Protein AF-A0A5B6UG52-F1 (afdb_monomer_lite)

Structure (mmCIF, N/CA/C/O backbone):
data_AF-A0A5B6UG52-F1
#
_entry.id   AF-A0A5B6UG52-F1
#
loop_
_atom_site.group_PDB
_atom_site.id
_atom_site.type_symbol
_atom_site.label_atom_id
_atom_site.label_alt_id
_atom_site.label_comp_id
_atom_site.label_asym_id
_atom_site.label_entity_id
_atom_site.label_seq_id
_atom_site.pdbx_PDB_ins_code
_atom_site.Cartn_x
_atom_site.Cartn_y
_atom_site.Cartn_z
_atom_site.occupancy
_atom_site.B_iso_or_equiv
_atom_site.auth_seq_id
_atom_site.auth_comp_id
_atom_site.auth_asym_id
_atom_site.auth_atom_id
_atom_site.pdbx_PDB_model_num
ATOM 1 N N . MET A 1 1 ? 42.334 -6.715 -57.249 1.00 52.31 1 MET A N 1
ATOM 2 C CA . MET A 1 1 ? 41.707 -5.497 -56.674 1.00 52.31 1 MET A CA 1
ATOM 3 C C . MET A 1 1 ? 40.919 -5.865 -55.413 1.00 52.31 1 MET A C 1
ATOM 5 O O . MET A 1 1 ? 39.883 -5.283 -55.121 1.00 52.31 1 MET A O 1
ATOM 9 N N . ASP A 1 2 ? 41.453 -6.799 -54.620 1.00 56.69 2 ASP A N 1
ATOM 10 C CA . ASP A 1 2 ? 40.616 -7.634 -53.743 1.00 56.69 2 ASP A CA 1
ATOM 11 C C . ASP A 1 2 ? 40.825 -7.316 -52.254 1.00 56.69 2 ASP A C 1
ATOM 13 O O . ASP A 1 2 ? 39.945 -7.552 -51.433 1.00 56.69 2 ASP A O 1
ATOM 17 N N . ALA A 1 3 ? 41.949 -6.673 -51.910 1.00 56.62 3 ALA A N 1
ATOM 18 C CA . ALA A 1 3 ? 42.262 -6.260 -50.541 1.00 56.62 3 ALA A CA 1
ATOM 19 C C . ALA A 1 3 ? 41.420 -5.057 -50.072 1.00 56.62 3 ALA A C 1
ATOM 21 O O . ALA A 1 3 ? 40.997 -4.999 -48.922 1.00 56.62 3 ALA A O 1
ATOM 22 N N . PHE A 1 4 ? 41.111 -4.103 -50.958 1.00 57.38 4 PHE A N 1
ATOM 23 C CA . PHE A 1 4 ? 40.270 -2.949 -50.602 1.00 57.38 4 PHE A CA 1
ATOM 24 C C . PHE A 1 4 ? 38.836 -3.369 -50.259 1.00 57.38 4 PHE A C 1
ATOM 26 O O . PHE A 1 4 ? 38.227 -2.802 -49.354 1.00 57.38 4 PHE A O 1
ATOM 33 N N . SER A 1 5 ? 38.329 -4.405 -50.935 1.00 60.41 5 SER A N 1
ATOM 34 C CA . SER A 1 5 ? 37.014 -4.987 -50.665 1.00 60.41 5 SER A CA 1
ATOM 35 C C . SER A 1 5 ? 36.971 -5.654 -49.287 1.00 60.41 5 SER A C 1
ATOM 37 O O . SER A 1 5 ? 36.043 -5.397 -48.521 1.00 60.41 5 SER A O 1
ATOM 39 N N . SER A 1 6 ? 38.014 -6.406 -48.909 1.00 63.09 6 SER A N 1
ATOM 40 C CA . SER A 1 6 ? 38.076 -7.040 -47.586 1.00 63.09 6 SER A CA 1
ATOM 41 C C . SER A 1 6 ? 38.170 -6.028 -46.442 1.00 63.09 6 SER A C 1
ATOM 43 O O . SER A 1 6 ? 37.498 -6.205 -45.430 1.00 63.09 6 SER A O 1
ATOM 45 N N . TYR A 1 7 ? 38.935 -4.937 -46.597 1.00 71.06 7 TYR A N 1
ATOM 46 C CA . TYR A 1 7 ? 38.990 -3.878 -45.577 1.00 71.06 7 TYR A CA 1
ATOM 47 C C . TYR A 1 7 ? 37.649 -3.159 -45.420 1.00 71.06 7 TYR A C 1
ATOM 49 O O . TYR A 1 7 ? 37.244 -2.870 -44.298 1.00 71.06 7 TYR A O 1
ATOM 57 N N . SER A 1 8 ? 36.936 -2.922 -46.525 1.00 71.00 8 SER A N 1
ATOM 58 C CA . SER A 1 8 ? 35.607 -2.303 -46.500 1.00 71.00 8 SER A CA 1
ATOM 59 C C . SER A 1 8 ? 34.582 -3.182 -45.774 1.00 71.00 8 SER A C 1
ATOM 61 O O . SER A 1 8 ? 33.810 -2.679 -44.963 1.00 71.00 8 SER A O 1
ATOM 63 N N . ILE A 1 9 ? 34.625 -4.504 -45.985 1.00 73.38 9 ILE A N 1
ATOM 64 C CA . ILE A 1 9 ? 33.746 -5.464 -45.297 1.00 73.38 9 ILE A CA 1
ATOM 65 C C . ILE A 1 9 ? 34.063 -5.526 -43.800 1.00 73.38 9 ILE A C 1
ATOM 67 O O . ILE A 1 9 ? 33.146 -5.465 -42.987 1.00 73.38 9 ILE A O 1
ATOM 71 N N . VAL A 1 10 ? 35.341 -5.597 -43.414 1.00 74.38 10 VAL A N 1
ATOM 72 C CA . VAL A 1 10 ? 35.734 -5.602 -41.993 1.00 74.38 10 VAL A CA 1
ATOM 73 C C . VAL A 1 10 ? 35.323 -4.296 -41.312 1.00 74.38 10 VAL A C 1
ATOM 75 O O . VAL A 1 10 ? 34.786 -4.334 -40.210 1.00 74.38 10 VAL A O 1
ATOM 78 N N . PHE A 1 11 ? 35.491 -3.154 -41.984 1.00 69.62 11 PHE A N 1
ATOM 79 C CA . PHE A 1 11 ? 35.065 -1.857 -41.464 1.00 69.62 11 PHE A CA 1
ATOM 80 C C . PHE A 1 11 ? 33.541 -1.809 -41.272 1.00 69.62 11 PHE A C 1
ATOM 82 O O . PHE A 1 11 ? 33.072 -1.470 -40.188 1.00 69.62 11 PHE A O 1
ATOM 89 N N . LEU A 1 12 ? 32.759 -2.260 -42.259 1.00 64.88 12 LEU A N 1
ATOM 90 C CA . LEU A 1 12 ? 31.300 -2.380 -42.143 1.00 64.88 12 LEU A CA 1
ATOM 91 C C . LEU A 1 12 ? 30.884 -3.307 -40.992 1.00 64.88 12 LEU A C 1
ATOM 93 O O . LEU A 1 12 ? 30.011 -2.939 -40.211 1.00 64.88 12 LEU A O 1
ATOM 97 N N . LEU A 1 13 ? 31.542 -4.456 -40.821 1.00 66.81 13 LEU A N 1
ATOM 98 C CA . LEU A 1 13 ? 31.268 -5.380 -39.716 1.00 66.81 13 LEU A CA 1
ATOM 99 C C . LEU A 1 13 ? 31.602 -4.765 -38.349 1.00 66.81 13 LEU A C 1
ATOM 101 O O . LEU A 1 13 ? 30.842 -4.965 -37.407 1.00 66.81 13 LEU A O 1
ATOM 105 N N . THR A 1 14 ? 32.676 -3.975 -38.231 1.00 65.25 14 THR A N 1
ATOM 106 C CA . THR A 1 14 ? 32.986 -3.256 -36.980 1.00 65.25 14 THR A CA 1
ATOM 107 C C . THR A 1 14 ? 31.971 -2.158 -36.662 1.00 65.25 14 THR A C 1
ATOM 109 O O . THR A 1 14 ? 31.620 -1.985 -35.498 1.00 65.25 14 THR A O 1
ATOM 112 N N . ILE A 1 15 ? 31.433 -1.469 -37.677 1.00 61.91 15 ILE A N 1
ATOM 113 C CA . ILE A 1 15 ? 30.369 -0.471 -37.490 1.00 61.91 15 ILE A CA 1
ATOM 114 C C . ILE A 1 15 ? 29.065 -1.160 -37.055 1.00 61.91 15 ILE A C 1
ATOM 116 O O . ILE A 1 15 ? 28.395 -0.655 -36.159 1.00 61.91 15 ILE A O 1
ATOM 120 N N . PHE A 1 16 ? 28.747 -2.338 -37.611 1.00 57.94 16 PHE A N 1
ATOM 121 C CA . PHE A 1 16 ? 27.579 -3.141 -37.215 1.00 57.94 16 PHE A CA 1
ATOM 122 C C . PHE A 1 16 ? 27.622 -3.615 -35.751 1.00 57.94 16 PHE A C 1
ATOM 124 O O . PHE A 1 16 ? 26.571 -3.768 -35.138 1.00 57.94 16 PHE A O 1
ATOM 131 N N . GLN A 1 17 ? 28.812 -3.819 -35.169 1.00 56.16 17 GLN A N 1
ATOM 132 C CA . GLN A 1 17 ? 28.947 -4.138 -33.739 1.00 56.16 17 GLN A CA 1
ATOM 133 C C . GLN A 1 17 ? 28.780 -2.902 -32.837 1.00 56.16 17 GLN A C 1
ATOM 135 O O . GLN A 1 17 ? 28.352 -3.042 -31.697 1.00 56.16 17 GLN A O 1
ATOM 140 N N . LEU A 1 18 ? 29.085 -1.693 -33.331 1.00 54.09 18 LEU A N 1
ATOM 141 C CA . LEU A 1 18 ? 28.841 -0.434 -32.605 1.00 54.09 18 LEU A CA 1
ATOM 142 C C . LEU A 1 18 ? 27.387 0.050 -32.707 1.00 54.09 18 LEU A C 1
ATOM 144 O O . LEU A 1 18 ? 26.935 0.791 -31.839 1.00 54.09 18 LEU A O 1
ATOM 148 N N . SER A 1 19 ? 26.664 -0.341 -33.759 1.00 51.88 19 SER A N 1
ATOM 149 C CA . SER A 1 19 ? 25.247 -0.018 -33.956 1.00 51.88 19 SER A CA 1
ATOM 150 C C . SER A 1 19 ? 24.292 -1.088 -33.430 1.00 51.88 19 SER A C 1
ATOM 152 O O . SER A 1 19 ? 23.078 -0.922 -33.569 1.00 51.88 19 SER A O 1
ATOM 154 N N . TYR A 1 20 ? 24.806 -2.152 -32.800 1.00 50.25 20 TYR A N 1
ATOM 155 C CA . TYR A 1 20 ? 23.984 -3.011 -31.957 1.00 50.25 20 TYR A CA 1
ATOM 156 C C . TYR A 1 20 ? 23.573 -2.172 -30.750 1.00 50.25 20 TYR A C 1
ATOM 158 O O . TYR A 1 20 ? 24.293 -2.071 -29.757 1.00 50.25 20 TYR A O 1
ATOM 166 N N . ALA A 1 21 ? 22.452 -1.469 -30.910 1.00 48.81 21 ALA A N 1
ATOM 167 C CA . ALA A 1 21 ? 21.791 -0.745 -29.852 1.00 48.81 21 ALA A CA 1
ATOM 168 C C . ALA A 1 21 ? 21.672 -1.707 -28.673 1.00 48.81 21 ALA A C 1
ATOM 170 O O . ALA A 1 21 ? 20.969 -2.716 -28.738 1.00 48.81 21 ALA A O 1
ATOM 171 N N . HIS A 1 22 ? 22.434 -1.425 -27.623 1.00 48.94 22 HIS A N 1
ATOM 172 C CA . HIS A 1 22 ? 22.195 -2.006 -26.324 1.00 48.94 22 HIS A CA 1
ATOM 173 C C . HIS A 1 22 ? 20.898 -1.363 -25.844 1.00 48.94 22 HIS A C 1
ATOM 175 O O . HIS A 1 22 ? 20.904 -0.328 -25.184 1.00 48.94 22 HIS A O 1
ATOM 181 N N . ASP A 1 23 ? 19.786 -1.935 -26.296 1.00 49.28 23 ASP A N 1
ATOM 182 C CA . ASP A 1 23 ? 18.440 -1.673 -25.806 1.00 49.28 23 ASP A CA 1
ATOM 183 C C . ASP A 1 23 ? 18.293 -2.312 -24.419 1.00 49.28 23 ASP A C 1
ATOM 185 O O . ASP A 1 23 ? 17.405 -3.113 -24.150 1.00 49.28 23 ASP A O 1
ATOM 189 N N . ASP A 1 24 ? 19.239 -2.006 -23.532 1.00 51.38 24 ASP A N 1
ATOM 190 C CA . ASP A 1 24 ? 18.991 -2.110 -22.112 1.00 51.38 24 ASP A CA 1
ATOM 191 C C . ASP A 1 24 ? 18.209 -0.846 -21.792 1.00 51.38 24 ASP A C 1
ATOM 193 O O . ASP A 1 24 ? 18.757 0.229 -21.554 1.00 51.38 24 ASP A O 1
ATOM 197 N N . ASP A 1 25 ? 16.893 -0.968 -21.882 1.00 54.84 25 ASP A N 1
ATOM 198 C CA . ASP A 1 25 ? 15.934 0.018 -21.424 1.00 54.84 25 ASP A CA 1
ATOM 199 C C . ASP A 1 25 ? 16.103 0.135 -19.891 1.00 54.84 25 ASP A C 1
ATOM 201 O O . ASP A 1 25 ? 15.388 -0.485 -19.100 1.00 54.84 25 ASP A O 1
ATOM 205 N N . ILE A 1 26 ? 17.145 0.857 -19.442 1.00 54.53 26 ILE A N 1
ATOM 206 C CA . ILE A 1 26 ? 17.570 1.010 -18.028 1.00 54.53 26 ILE A CA 1
ATOM 207 C C . ILE A 1 26 ? 16.388 1.465 -17.145 1.00 54.53 26 ILE A C 1
ATOM 209 O O . ILE A 1 26 ? 16.354 1.232 -15.930 1.00 54.53 26 ILE A O 1
ATOM 213 N N . HIS A 1 27 ? 15.381 2.084 -17.762 1.00 57.53 27 HIS A N 1
ATOM 214 C CA . HIS A 1 27 ? 14.141 2.493 -17.123 1.00 57.53 27 HIS A CA 1
ATOM 215 C C . HIS A 1 27 ? 13.231 1.324 -16.705 1.00 57.53 27 HIS A C 1
ATOM 217 O O . HIS A 1 27 ? 12.570 1.433 -15.671 1.00 57.53 27 HIS A O 1
ATOM 223 N N . PHE A 1 28 ? 13.208 0.202 -17.431 1.00 57.47 28 PHE A N 1
ATOM 224 C CA . PHE A 1 28 ? 12.326 -0.930 -17.112 1.00 57.47 28 PHE A CA 1
ATOM 225 C C . PHE A 1 28 ? 12.879 -1.833 -16.008 1.00 57.47 28 PHE A C 1
ATOM 227 O O . PHE A 1 28 ? 12.134 -2.222 -15.104 1.00 57.47 28 PHE A O 1
ATOM 234 N N . THR A 1 29 ? 14.180 -2.136 -16.022 1.00 66.19 29 THR A N 1
ATOM 235 C CA . THR A 1 29 ? 14.809 -2.978 -14.984 1.00 66.19 29 THR A CA 1
ATOM 236 C C . THR A 1 29 ? 14.754 -2.324 -13.606 1.00 66.19 29 THR A C 1
ATOM 238 O O . THR A 1 29 ? 14.542 -3.005 -12.603 1.00 66.19 29 THR A O 1
ATOM 241 N N . SER A 1 30 ? 14.827 -0.993 -13.562 1.00 79.19 30 SER A N 1
ATOM 242 C CA . SER A 1 30 ? 14.685 -0.195 -12.339 1.00 79.19 30 SER A CA 1
ATOM 243 C C . SER A 1 30 ? 13.294 -0.303 -11.693 1.00 79.19 30 SER A C 1
ATOM 245 O O . SER A 1 30 ? 13.143 -0.009 -10.505 1.00 79.19 30 SER A O 1
ATOM 247 N N . CYS A 1 31 ? 12.279 -0.741 -12.450 1.00 86.00 31 CYS A N 1
ATOM 248 C CA . CYS A 1 31 ? 10.892 -0.848 -12.000 1.00 86.00 31 CYS A CA 1
ATOM 249 C C . CYS A 1 31 ? 10.381 -2.292 -11.862 1.00 86.00 31 CYS A C 1
ATOM 251 O O . CYS A 1 31 ? 9.166 -2.485 -11.741 1.00 86.00 31 CYS A O 1
ATOM 253 N N . ALA A 1 32 ? 11.271 -3.290 -11.814 1.00 87.75 32 ALA A N 1
ATOM 254 C CA . ALA A 1 32 ? 10.904 -4.690 -11.588 1.00 87.75 32 ALA A CA 1
ATOM 255 C C . ALA A 1 32 ? 9.985 -4.865 -10.356 1.00 87.75 32 ALA A C 1
ATOM 257 O O . ALA A 1 32 ? 10.085 -4.071 -9.414 1.00 87.75 32 ALA A O 1
ATOM 258 N N . PRO A 1 33 ? 9.078 -5.859 -10.337 1.00 91.00 33 PRO A N 1
ATOM 259 C CA . PRO A 1 33 ? 8.224 -6.108 -9.179 1.00 91.00 33 PRO A CA 1
ATOM 260 C C . PRO A 1 33 ? 9.023 -6.254 -7.879 1.00 91.00 33 PRO A C 1
ATOM 262 O O . PRO A 1 33 ? 10.154 -6.741 -7.887 1.00 91.00 33 PRO A O 1
ATOM 265 N N . PHE A 1 34 ? 8.438 -5.824 -6.766 1.00 91.56 34 PHE A N 1
ATOM 266 C CA . PHE A 1 34 ? 9.103 -5.768 -5.467 1.00 91.56 34 PHE A CA 1
ATOM 267 C C . PHE A 1 34 ? 8.225 -6.335 -4.356 1.00 91.56 34 PHE A C 1
ATOM 269 O O . PHE A 1 34 ? 6.999 -6.329 -4.439 1.00 91.56 34 PHE A O 1
ATOM 276 N N . ASP A 1 35 ? 8.861 -6.784 -3.282 1.00 93.31 35 ASP A N 1
ATOM 277 C CA . ASP A 1 35 ? 8.161 -7.229 -2.083 1.00 93.31 35 ASP A CA 1
ATOM 278 C C . ASP A 1 35 ? 8.023 -6.059 -1.106 1.00 93.31 35 ASP A C 1
ATOM 280 O O . ASP A 1 35 ? 8.947 -5.265 -0.924 1.00 93.31 35 ASP A O 1
ATOM 284 N N . CYS A 1 36 ? 6.870 -5.950 -0.454 1.00 94.00 36 CYS A N 1
ATOM 285 C CA . CYS A 1 36 ? 6.593 -4.914 0.531 1.00 94.00 36 CYS A CA 1
ATOM 286 C C . CYS A 1 36 ? 5.948 -5.565 1.752 1.00 94.00 36 CYS A C 1
ATOM 288 O O . CYS A 1 36 ? 4.801 -6.011 1.713 1.00 94.00 36 CYS A O 1
ATOM 290 N N . GLY A 1 37 ? 6.697 -5.642 2.851 1.00 93.62 37 GLY A N 1
ATOM 291 C CA . GLY A 1 37 ? 6.232 -6.291 4.072 1.00 93.62 37 GLY A CA 1
ATOM 292 C C . GLY A 1 37 ? 5.927 -7.770 3.848 1.00 93.62 37 GLY A C 1
ATOM 293 O O . GLY A 1 37 ? 6.831 -8.536 3.533 1.00 93.62 37 GLY A O 1
ATOM 294 N N . ASN A 1 38 ? 4.673 -8.180 4.030 1.00 94.44 38 ASN A N 1
ATOM 295 C CA . ASN A 1 38 ? 4.228 -9.555 3.777 1.00 94.44 38 ASN A CA 1
ATOM 296 C C . ASN A 1 38 ? 3.584 -9.770 2.392 1.00 94.44 38 ASN A C 1
ATOM 298 O O . ASN A 1 38 ? 3.090 -10.867 2.129 1.00 94.44 38 ASN A O 1
ATOM 302 N N . LEU A 1 39 ? 3.556 -8.747 1.531 1.00 93.62 39 LEU A N 1
ATOM 303 C CA . LEU A 1 39 ? 2.999 -8.833 0.183 1.00 93.62 39 LEU A CA 1
ATOM 304 C C . LEU A 1 39 ? 4.129 -8.918 -0.851 1.00 93.62 39 LEU A C 1
ATOM 306 O O . LEU A 1 39 ? 4.863 -7.939 -1.015 1.00 93.62 39 LEU A O 1
ATOM 310 N N . PRO A 1 40 ? 4.276 -10.061 -1.545 1.00 93.19 40 PRO A N 1
ATOM 311 C CA . PRO A 1 40 ? 5.307 -10.224 -2.552 1.00 93.19 40 PRO A CA 1
ATOM 312 C C . PRO A 1 40 ? 4.863 -9.745 -3.939 1.00 93.19 40 PRO A C 1
ATOM 314 O O . PRO A 1 40 ? 3.665 -9.657 -4.228 1.00 93.19 40 PRO A O 1
ATOM 317 N N . ASN A 1 41 ? 5.839 -9.532 -4.822 1.00 92.19 41 ASN A N 1
ATOM 318 C CA . ASN A 1 41 ? 5.646 -9.321 -6.260 1.00 92.19 41 ASN A CA 1
ATOM 319 C C . ASN A 1 41 ? 4.689 -8.161 -6.608 1.00 92.19 41 ASN A C 1
ATOM 321 O O . ASN A 1 41 ? 3.884 -8.255 -7.536 1.00 92.19 41 ASN A O 1
ATOM 325 N N . ILE A 1 42 ? 4.745 -7.066 -5.855 1.00 91.69 42 ILE A N 1
ATOM 326 C CA . ILE A 1 42 ? 3.987 -5.843 -6.116 1.00 91.69 42 ILE A CA 1
ATOM 327 C C . ILE A 1 42 ? 4.600 -5.123 -7.315 1.00 91.69 42 ILE A C 1
ATOM 329 O O . ILE A 1 42 ? 5.811 -4.916 -7.378 1.00 91.69 42 ILE A O 1
ATOM 333 N N . SER A 1 43 ? 3.764 -4.714 -8.263 1.00 89.38 43 SER A N 1
ATOM 334 C CA . SER A 1 43 ? 4.191 -3.938 -9.422 1.00 89.38 43 SER A CA 1
ATOM 335 C C . SER A 1 43 ? 3.417 -2.623 -9.536 1.00 89.38 43 SER A C 1
ATOM 337 O O . SER A 1 43 ? 2.639 -2.247 -8.653 1.00 89.38 43 SER A O 1
ATOM 339 N N . TYR A 1 44 ? 3.687 -1.892 -10.615 1.00 87.62 44 TYR A N 1
ATOM 340 C CA . TYR A 1 44 ? 2.970 -0.675 -10.972 1.00 87.62 44 TYR A CA 1
ATOM 341 C C . TYR A 1 44 ? 1.441 -0.909 -10.931 1.00 87.62 44 TYR A C 1
ATOM 343 O O . TYR A 1 44 ? 0.992 -1.960 -11.385 1.00 87.62 44 TYR A O 1
ATOM 351 N N . PRO A 1 45 ? 0.617 0.019 -10.401 1.00 87.25 45 PRO A N 1
ATOM 352 C CA . PRO A 1 45 ? 0.910 1.425 -10.084 1.00 87.25 45 PRO A CA 1
ATOM 353 C C . PRO A 1 45 ? 1.577 1.677 -8.725 1.00 87.25 45 PRO A C 1
ATOM 355 O O . PRO A 1 45 ? 1.957 2.815 -8.438 1.00 87.25 45 PRO A O 1
ATOM 358 N N . PHE A 1 46 ? 1.713 0.653 -7.882 1.00 90.19 46 PHE A N 1
ATOM 359 C CA . PHE A 1 46 ? 2.229 0.808 -6.525 1.00 90.19 46 PHE A CA 1
ATOM 360 C C . PHE A 1 46 ? 3.732 1.070 -6.510 1.00 90.19 46 PHE A C 1
ATOM 362 O O . PHE A 1 46 ? 4.494 0.544 -7.325 1.00 90.19 46 PHE A O 1
ATOM 369 N N . TRP A 1 47 ? 4.171 1.866 -5.540 1.00 90.56 47 TRP A N 1
ATOM 370 C CA . TRP A 1 47 ? 5.584 2.176 -5.353 1.00 90.56 47 TRP A CA 1
ATOM 371 C C . TRP A 1 47 ? 5.924 2.410 -3.888 1.00 90.56 47 TRP A C 1
ATOM 373 O O . TRP A 1 47 ? 5.045 2.541 -3.041 1.00 90.56 47 TRP A O 1
ATOM 383 N N . THR A 1 48 ? 7.213 2.456 -3.579 1.00 90.56 48 THR A N 1
ATOM 384 C CA . THR A 1 48 ? 7.725 2.748 -2.242 1.00 90.56 48 THR A CA 1
ATOM 385 C C . THR A 1 48 ? 8.996 3.582 -2.358 1.00 90.56 48 THR A C 1
ATOM 387 O O . THR A 1 48 ? 9.679 3.525 -3.378 1.00 90.56 48 THR A O 1
ATOM 390 N N . ASP A 1 49 ? 9.297 4.375 -1.331 1.00 87.12 49 ASP A N 1
ATOM 391 C CA . ASP A 1 49 ? 10.585 5.065 -1.185 1.00 87.12 49 ASP A CA 1
ATOM 392 C C . ASP A 1 49 ? 11.689 4.138 -0.651 1.00 87.12 49 ASP A C 1
ATOM 394 O O . ASP A 1 49 ? 12.865 4.500 -0.626 1.00 87.12 49 ASP A O 1
ATOM 398 N N . GLN A 1 50 ? 11.317 2.927 -0.238 1.00 86.25 50 GLN A N 1
ATOM 399 C CA . GLN A 1 50 ? 12.248 1.884 0.160 1.00 86.25 50 GLN A CA 1
ATOM 400 C C . GLN A 1 50 ? 12.899 1.217 -1.065 1.00 86.25 50 GLN A C 1
ATOM 402 O O . GLN A 1 50 ? 12.508 1.428 -2.213 1.00 86.25 50 GLN A O 1
ATOM 407 N N . HIS A 1 51 ? 13.924 0.397 -0.824 1.00 81.25 51 HIS A N 1
ATOM 408 C CA . HIS A 1 51 ? 14.625 -0.381 -1.858 1.00 81.25 51 HIS A CA 1
ATOM 409 C C . HIS A 1 51 ? 15.290 0.445 -2.978 1.00 81.25 51 HIS A C 1
ATOM 411 O O . HIS A 1 51 ? 15.588 -0.101 -4.036 1.00 81.25 51 HIS A O 1
ATOM 417 N N . ASN A 1 52 ? 15.546 1.743 -2.758 1.00 80.31 52 ASN A N 1
ATOM 418 C CA . ASN A 1 52 ? 16.099 2.669 -3.758 1.00 80.31 52 ASN A CA 1
ATOM 419 C C . ASN A 1 52 ? 15.297 2.699 -5.074 1.00 80.31 52 ASN A C 1
ATOM 421 O O . ASN A 1 52 ? 15.857 2.964 -6.140 1.00 80.31 52 ASN A O 1
ATOM 425 N N . ARG A 1 53 ? 13.988 2.425 -5.011 1.00 83.00 53 ARG A N 1
ATOM 426 C CA . ARG A 1 53 ? 13.125 2.419 -6.191 1.00 83.00 53 ARG A CA 1
ATOM 427 C C . ARG A 1 53 ? 12.900 3.861 -6.675 1.00 83.00 53 ARG A C 1
ATOM 429 O O . ARG A 1 53 ? 12.494 4.709 -5.878 1.00 83.00 53 ARG A O 1
ATOM 436 N N . PRO A 1 54 ? 13.140 4.170 -7.960 1.00 82.31 54 PRO A N 1
ATOM 437 C CA . PRO A 1 54 ? 12.896 5.507 -8.488 1.00 82.31 54 PRO A CA 1
ATOM 438 C C . PRO A 1 54 ? 11.426 5.927 -8.384 1.00 82.31 54 PRO A C 1
ATOM 440 O O . PRO A 1 54 ? 10.519 5.112 -8.559 1.00 82.31 54 PRO A O 1
ATOM 443 N N . SER A 1 55 ? 11.176 7.222 -8.178 1.00 76.88 55 SER A N 1
ATOM 444 C CA . SER A 1 55 ? 9.816 7.766 -8.035 1.00 76.88 55 SER A CA 1
ATOM 445 C C . SER A 1 55 ? 8.947 7.594 -9.286 1.00 76.88 55 SER A C 1
ATOM 447 O O . SER A 1 55 ? 7.727 7.540 -9.175 1.00 76.88 55 SER A O 1
ATOM 449 N N . TYR A 1 56 ? 9.556 7.459 -10.469 1.00 82.31 56 TYR A N 1
ATOM 450 C CA . TYR A 1 56 ? 8.839 7.202 -11.722 1.00 82.31 56 TYR A CA 1
ATOM 451 C C . TYR A 1 56 ? 8.308 5.765 -11.846 1.00 82.31 56 TYR A C 1
ATOM 453 O O . TYR A 1 56 ? 7.510 5.488 -12.736 1.00 82.31 56 TYR A O 1
ATOM 461 N N . CYS A 1 57 ? 8.727 4.843 -10.974 1.00 86.19 57 CYS A N 1
ATOM 462 C CA . CYS A 1 57 ? 8.269 3.453 -11.002 1.00 86.19 57 CYS A CA 1
ATOM 463 C C . CYS A 1 57 ? 6.889 3.236 -10.360 1.00 86.19 57 CYS A C 1
ATOM 465 O O . CYS A 1 57 ? 6.462 2.089 -10.197 1.00 86.19 57 CYS A O 1
ATOM 467 N N . GLY A 1 58 ? 6.225 4.321 -9.964 1.00 86.44 58 GLY A N 1
ATOM 468 C CA . GLY A 1 58 ? 4.865 4.349 -9.451 1.00 86.44 58 GLY A CA 1
ATOM 469 C C . GLY A 1 58 ? 4.003 5.340 -10.209 1.00 86.44 58 GLY A C 1
ATOM 470 O O . GLY A 1 58 ? 4.500 6.277 -10.833 1.00 86.44 58 GLY A O 1
ATOM 471 N N . TYR A 1 59 ? 2.694 5.140 -10.142 1.00 82.69 59 TYR A N 1
ATOM 472 C CA . TYR A 1 59 ? 1.743 6.079 -10.717 1.00 82.69 59 TYR A CA 1
ATOM 473 C C . TYR A 1 59 ? 1.346 7.144 -9.698 1.00 82.69 59 TYR A C 1
ATOM 475 O O . TYR A 1 59 ? 1.022 6.815 -8.561 1.00 82.69 59 TYR A O 1
ATOM 483 N N . GLY A 1 60 ? 1.304 8.400 -10.151 1.00 69.25 60 GLY A N 1
ATOM 484 C CA . GLY A 1 60 ? 0.568 9.496 -9.518 1.00 69.25 60 GLY A CA 1
ATOM 485 C C . GLY A 1 60 ? 0.798 9.687 -8.014 1.00 69.25 60 GLY A C 1
ATOM 486 O O . GLY A 1 60 ? 0.093 9.106 -7.200 1.00 69.25 60 GLY A O 1
ATOM 487 N N . ASN A 1 61 ? 1.678 10.623 -7.643 1.00 70.12 61 ASN A N 1
ATOM 488 C CA . ASN A 1 61 ? 1.841 11.160 -6.281 1.00 70.12 61 ASN A CA 1
ATOM 489 C C . ASN A 1 61 ? 1.801 10.090 -5.150 1.00 70.12 61 ASN A C 1
ATOM 491 O O . ASN A 1 61 ? 2.221 8.945 -5.309 1.00 70.12 61 ASN A O 1
ATOM 495 N N . GLU A 1 62 ? 1.326 10.485 -3.965 1.00 77.38 62 GLU A N 1
ATOM 496 C CA . GLU A 1 62 ? 1.323 9.685 -2.732 1.00 77.38 62 GLU A CA 1
ATOM 497 C C . GLU A 1 62 ? 0.207 8.620 -2.675 1.00 77.38 62 GLU A C 1
ATOM 499 O O . GLU A 1 62 ? 0.229 7.763 -1.796 1.00 77.38 62 GLU A O 1
ATOM 504 N N . GLY A 1 63 ? -0.772 8.639 -3.590 1.00 79.38 63 GLY A N 1
ATOM 505 C CA . GLY A 1 63 ? -1.972 7.789 -3.500 1.00 79.38 63 GLY A CA 1
ATOM 506 C C . GLY A 1 63 ? -1.707 6.290 -3.663 1.00 79.38 63 GLY A C 1
ATOM 507 O O . GLY A 1 63 ? -2.396 5.469 -3.061 1.00 79.38 63 GLY A O 1
ATOM 508 N N . TYR A 1 64 ? -0.674 5.938 -4.432 1.00 86.81 64 TYR A N 1
ATOM 509 C CA . TYR A 1 64 ? -0.224 4.558 -4.644 1.00 86.81 64 TYR A CA 1
ATOM 510 C C . TYR A 1 64 ? 1.059 4.222 -3.878 1.00 86.81 64 TYR A C 1
ATOM 512 O O . TYR A 1 64 ? 1.639 3.147 -4.062 1.00 86.81 64 TYR A O 1
ATOM 520 N N . LYS A 1 65 ? 1.514 5.135 -3.013 1.00 90.19 65 LYS A N 1
ATOM 521 C CA . LYS A 1 65 ? 2.714 4.928 -2.214 1.00 90.19 65 LYS A CA 1
ATOM 522 C C . LYS A 1 65 ? 2.421 3.961 -1.069 1.00 90.19 65 LYS A C 1
ATOM 524 O O . LYS A 1 65 ? 1.522 4.179 -0.256 1.00 90.19 65 LYS A O 1
ATOM 529 N N . LEU A 1 66 ? 3.225 2.909 -0.984 1.00 93.19 66 LEU A N 1
ATOM 530 C CA . LEU A 1 66 ? 3.212 1.928 0.089 1.00 93.19 66 LEU A CA 1
ATOM 531 C C . LEU A 1 66 ? 4.368 2.189 1.055 1.00 93.19 66 LEU A C 1
ATOM 533 O O . LEU A 1 66 ? 5.539 2.265 0.672 1.00 93.19 66 LEU A O 1
ATOM 537 N N . LYS A 1 67 ? 4.032 2.264 2.340 1.00 94.00 67 LYS A N 1
ATOM 538 C CA . LYS A 1 67 ? 4.986 2.169 3.442 1.00 94.00 67 LYS A CA 1
ATOM 539 C C . LYS A 1 67 ? 5.116 0.698 3.816 1.00 94.00 67 LYS A C 1
ATOM 541 O O . LYS A 1 67 ? 4.175 0.119 4.366 1.00 94.00 67 LYS A O 1
ATOM 546 N N . CYS A 1 68 ? 6.260 0.088 3.526 1.00 94.06 68 CYS A N 1
ATOM 547 C CA . CYS A 1 68 ? 6.480 -1.308 3.882 1.00 94.06 68 CYS A CA 1
ATOM 548 C C . CYS A 1 68 ? 6.976 -1.415 5.324 1.00 94.06 68 CYS A C 1
ATOM 550 O O . CYS A 1 68 ? 7.894 -0.705 5.747 1.00 94.06 68 CYS A O 1
ATOM 552 N N . LEU A 1 69 ? 6.367 -2.329 6.074 1.00 90.94 69 LEU A N 1
ATOM 553 C CA . LEU A 1 69 ? 6.830 -2.740 7.391 1.00 90.94 69 LEU A CA 1
ATOM 554 C C . LEU A 1 69 ? 7.198 -4.219 7.328 1.00 90.94 69 LEU A C 1
ATOM 556 O O . LEU A 1 69 ? 6.411 -5.036 6.859 1.00 90.94 69 LEU A O 1
ATOM 560 N N . GLN A 1 70 ? 8.389 -4.562 7.818 1.00 91.69 70 GLN A N 1
ATOM 561 C CA . GLN A 1 70 ? 8.896 -5.936 7.824 1.00 91.69 70 GLN A CA 1
ATOM 562 C C . GLN A 1 70 ? 7.886 -6.900 8.457 1.00 91.69 70 GLN A C 1
ATOM 564 O O . GLN A 1 70 ? 7.432 -6.663 9.577 1.00 91.69 70 GLN A O 1
ATOM 569 N N . ASN A 1 71 ? 7.540 -7.975 7.743 1.00 90.88 71 ASN A N 1
ATOM 570 C CA . ASN A 1 71 ? 6.566 -8.999 8.152 1.00 90.88 71 ASN A CA 1
ATOM 571 C C . ASN A 1 71 ? 5.157 -8.485 8.516 1.00 90.88 71 ASN A C 1
ATOM 573 O O . ASN A 1 71 ? 4.394 -9.199 9.165 1.00 90.88 71 ASN A O 1
ATOM 577 N N . HIS A 1 72 ? 4.788 -7.275 8.099 1.00 93.19 72 HIS A N 1
ATOM 578 C CA . HIS A 1 72 ? 3.460 -6.707 8.326 1.00 93.19 72 HIS A CA 1
ATOM 579 C C . HIS A 1 72 ? 2.793 -6.330 6.995 1.00 93.19 72 HIS A C 1
ATOM 581 O O . HIS A 1 72 ? 3.491 -6.106 6.003 1.00 93.19 72 HIS A O 1
ATOM 587 N N . PRO A 1 73 ? 1.452 -6.226 6.964 1.00 94.44 73 PRO A N 1
ATOM 588 C CA . PRO A 1 73 ? 0.739 -5.622 5.843 1.00 94.44 73 PRO A CA 1
ATOM 589 C C . PRO A 1 73 ? 1.293 -4.225 5.520 1.00 94.44 73 PRO A C 1
ATOM 591 O O . PRO A 1 73 ? 1.430 -3.416 6.448 1.00 94.44 73 PRO A O 1
ATOM 594 N N . PRO A 1 74 ? 1.583 -3.907 4.245 1.00 95.62 74 PRO A N 1
ATOM 595 C CA . PRO A 1 74 ? 1.925 -2.551 3.830 1.00 95.62 74 PRO A CA 1
ATOM 596 C C . PRO A 1 74 ? 0.860 -1.549 4.243 1.00 95.62 74 PRO A C 1
ATOM 598 O O . PRO A 1 74 ? -0.327 -1.875 4.282 1.00 95.62 74 PRO A O 1
ATOM 601 N N . VAL A 1 75 ? 1.272 -0.315 4.507 1.00 94.62 75 VAL A N 1
ATOM 602 C CA . VAL A 1 75 ? 0.346 0.777 4.808 1.00 94.62 75 VAL A CA 1
ATOM 603 C C . VAL A 1 75 ? 0.311 1.748 3.641 1.00 94.62 75 VAL A C 1
ATOM 605 O O . VAL A 1 75 ? 1.354 2.196 3.172 1.00 94.62 75 VAL A O 1
ATOM 608 N N . MET A 1 76 ? -0.891 2.100 3.203 1.00 91.31 76 MET A N 1
ATOM 609 C CA . MET A 1 76 ? -1.127 3.175 2.247 1.00 91.31 76 MET A CA 1
ATOM 610 C C . MET A 1 76 ? -1.986 4.264 2.881 1.00 91.31 76 MET A C 1
ATOM 612 O O . MET A 1 76 ? -2.750 4.004 3.815 1.00 91.31 76 MET A O 1
ATOM 616 N N . ILE A 1 77 ? -1.875 5.480 2.358 1.00 87.19 77 ILE A N 1
ATOM 617 C CA . ILE A 1 77 ? -2.644 6.624 2.841 1.00 87.19 77 ILE A CA 1
ATOM 618 C C . ILE A 1 77 ? -3.739 6.926 1.826 1.00 87.19 77 ILE A C 1
ATOM 620 O O . ILE A 1 77 ? -3.456 7.184 0.659 1.00 87.19 77 ILE A O 1
ATOM 624 N N . LEU A 1 78 ? -4.993 6.920 2.279 1.00 82.19 78 LEU A N 1
ATOM 625 C CA . LEU A 1 78 ? -6.141 7.313 1.464 1.00 82.19 78 LEU A CA 1
ATOM 626 C C . LEU A 1 78 ? -6.848 8.488 2.143 1.00 82.19 78 LEU A C 1
ATOM 628 O O . LEU A 1 78 ? -7.369 8.364 3.256 1.00 82.19 78 LEU A O 1
ATOM 632 N N . GLY A 1 79 ? -6.850 9.648 1.485 1.00 79.19 79 GLY A N 1
ATOM 633 C CA . GLY A 1 79 ? -7.277 10.899 2.114 1.00 79.19 79 GLY A CA 1
ATOM 634 C C . GLY A 1 79 ? -6.339 11.272 3.265 1.00 79.19 79 GLY A C 1
ATOM 635 O O . GLY A 1 79 ? -5.151 11.481 3.050 1.00 79.19 79 GLY A O 1
ATOM 636 N N . SER A 1 80 ? -6.860 11.339 4.492 1.00 78.88 80 SER A N 1
ATOM 637 C CA . SER A 1 80 ? -6.080 11.653 5.705 1.00 78.88 80 SER A CA 1
ATOM 638 C C . SER A 1 80 ? -5.970 10.468 6.666 1.00 78.88 80 SER A C 1
ATOM 640 O O . SER A 1 80 ? -5.869 10.671 7.876 1.00 78.88 80 SER A O 1
ATOM 642 N N . GLN A 1 81 ? -6.095 9.235 6.164 1.00 81.81 81 GLN A N 1
ATOM 643 C CA . GLN A 1 81 ? -6.132 8.042 7.008 1.00 81.81 81 GLN A CA 1
ATOM 644 C C . GLN A 1 81 ? -5.278 6.910 6.466 1.00 81.81 81 GLN A C 1
ATOM 646 O O . GLN A 1 81 ? -5.153 6.720 5.255 1.00 81.81 81 GLN A O 1
ATOM 651 N N . ASP A 1 82 ? -4.765 6.130 7.409 1.00 87.62 82 ASP A N 1
ATOM 652 C CA . ASP 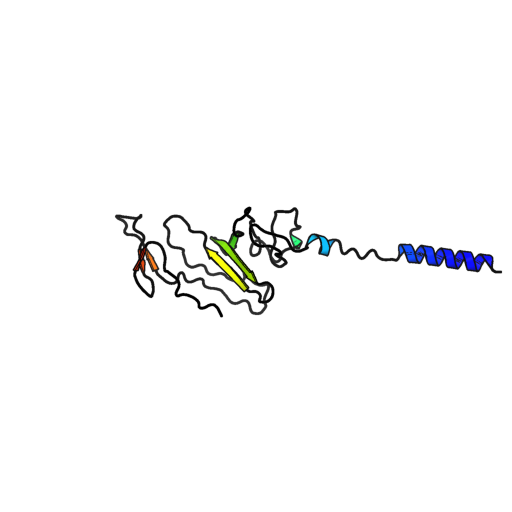A 1 82 ? -3.892 5.003 7.145 1.00 87.62 82 ASP A CA 1
ATOM 653 C C . ASP A 1 82 ? -4.704 3.716 6.980 1.00 87.62 82 ASP A C 1
ATOM 655 O O . ASP A 1 82 ? -5.596 3.384 7.776 1.00 87.62 82 ASP A O 1
ATOM 659 N N . PHE A 1 83 ? -4.356 2.962 5.944 1.00 88.75 83 PHE A N 1
ATOM 660 C CA . PHE A 1 83 ? -4.966 1.688 5.605 1.00 88.75 83 PHE A CA 1
ATOM 661 C C . PHE A 1 83 ? -3.896 0.615 5.444 1.00 88.75 83 PHE A C 1
ATOM 663 O O . PHE A 1 83 ? -2.956 0.774 4.674 1.00 88.75 83 PHE A O 1
ATOM 670 N N . GLN A 1 84 ? -4.068 -0.504 6.141 1.00 93.56 84 GLN A N 1
ATOM 671 C CA . GLN A 1 84 ? -3.330 -1.733 5.880 1.00 93.56 84 GLN A CA 1
ATOM 672 C C . GLN A 1 84 ? -3.835 -2.358 4.583 1.00 93.56 84 GLN A C 1
ATOM 674 O O . GLN A 1 84 ? -5.035 -2.599 4.439 1.00 93.56 84 GLN A O 1
ATOM 679 N N . VAL A 1 85 ? -2.924 -2.663 3.669 1.00 93.25 85 VAL A N 1
ATOM 680 C CA . VAL A 1 85 ? -3.191 -3.434 2.458 1.00 93.25 85 VAL A CA 1
ATOM 681 C C . VAL A 1 85 ? -3.137 -4.912 2.814 1.00 93.25 85 VAL A C 1
ATOM 68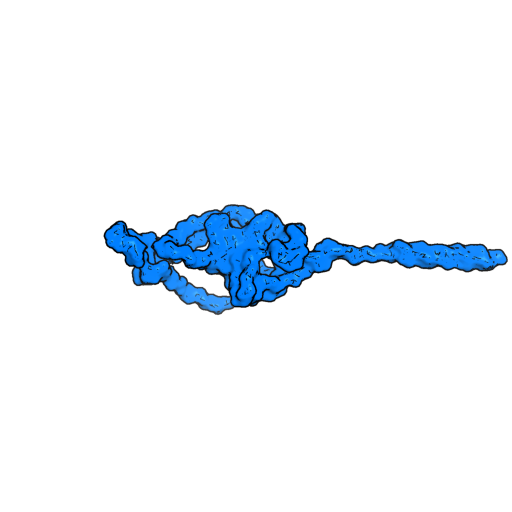3 O O . VAL A 1 85 ? -2.078 -5.448 3.122 1.00 93.25 85 VAL A O 1
ATOM 686 N N . LEU A 1 86 ? -4.296 -5.567 2.817 1.00 92.00 86 LEU A N 1
ATOM 687 C CA . LEU A 1 86 ? -4.423 -6.966 3.223 1.00 92.00 86 LEU A CA 1
ATOM 688 C C . LEU A 1 86 ? -4.208 -7.931 2.062 1.00 92.00 86 LEU A C 1
ATOM 690 O O . LEU A 1 86 ? -3.649 -9.007 2.254 1.00 92.00 86 LEU A O 1
ATOM 694 N N . HIS A 1 87 ? -4.696 -7.569 0.877 1.00 91.00 87 HIS A N 1
ATOM 695 C CA . HIS A 1 87 ? -4.603 -8.414 -0.304 1.00 91.00 87 HIS A CA 1
ATOM 696 C C . HIS A 1 87 ? -4.559 -7.564 -1.569 1.00 91.00 87 HIS A C 1
ATOM 698 O O . HIS A 1 87 ? -5.300 -6.584 -1.691 1.00 91.00 87 HIS A O 1
ATOM 704 N N . LEU A 1 88 ? -3.723 -7.983 -2.516 1.00 90.06 88 LEU A N 1
ATOM 705 C CA . LEU A 1 88 ? -3.584 -7.366 -3.824 1.00 90.06 88 LEU A CA 1
ATOM 706 C C . LEU A 1 88 ? -3.719 -8.440 -4.906 1.00 90.06 88 LEU A C 1
ATOM 708 O O . LEU A 1 88 ? -2.888 -9.339 -5.002 1.00 90.06 88 LEU A O 1
ATOM 712 N N . ASN A 1 89 ? -4.756 -8.333 -5.734 1.00 87.75 89 ASN A N 1
ATOM 713 C CA . ASN A 1 89 ? -4.921 -9.156 -6.926 1.00 87.75 89 ASN A CA 1
ATOM 714 C C . ASN A 1 89 ? -4.720 -8.287 -8.169 1.00 87.75 89 ASN A C 1
ATOM 716 O O . ASN A 1 89 ? -5.658 -7.658 -8.654 1.00 87.75 89 ASN A O 1
ATOM 720 N N . GLN A 1 90 ? -3.487 -8.275 -8.673 1.00 82.38 90 GLN A N 1
ATOM 721 C CA . GLN A 1 90 ? -3.081 -7.453 -9.818 1.00 82.38 90 GLN A CA 1
ATOM 722 C C . GLN A 1 90 ? -3.716 -7.908 -11.140 1.00 82.38 90 GLN A C 1
ATOM 724 O O . GLN A 1 90 ? -3.830 -7.119 -12.060 1.00 82.38 90 GLN A O 1
ATOM 729 N N . SER A 1 91 ? -4.167 -9.162 -11.251 1.00 86.19 91 SER A N 1
ATOM 730 C CA . SER A 1 91 ? -4.834 -9.654 -12.468 1.00 86.19 91 SER A CA 1
ATOM 731 C C . SER A 1 91 ? -6.307 -9.252 -12.557 1.00 86.19 91 SER A C 1
ATOM 733 O O . SER A 1 91 ? -6.916 -9.398 -13.613 1.00 86.19 91 SER A O 1
ATOM 735 N N . ARG A 1 92 ? -6.906 -8.826 -11.440 1.00 83.44 92 ARG A N 1
ATOM 736 C CA . ARG A 1 92 ? -8.313 -8.402 -11.350 1.00 83.44 92 ARG A CA 1
ATOM 737 C C . ARG A 1 92 ? -8.462 -6.961 -10.865 1.00 83.44 92 ARG A C 1
ATOM 739 O O . ARG A 1 92 ? -9.563 -6.586 -10.476 1.00 83.44 92 ARG A O 1
ATOM 746 N N . ASP A 1 93 ? -7.358 -6.218 -10.794 1.00 77.50 93 ASP A N 1
ATOM 747 C CA . ASP A 1 93 ? -7.298 -4.857 -10.253 1.00 77.50 93 ASP A CA 1
ATOM 748 C C . ASP A 1 93 ? -8.005 -4.709 -8.893 1.00 77.50 93 ASP A C 1
ATOM 750 O O . ASP A 1 93 ? -8.643 -3.700 -8.592 1.00 77.50 93 ASP A O 1
ATOM 754 N N . LEU A 1 94 ? -7.913 -5.747 -8.051 1.00 84.12 94 LEU A N 1
ATOM 755 C CA . LEU A 1 94 ? -8.651 -5.822 -6.794 1.00 84.12 94 LEU A CA 1
ATOM 756 C C . LEU A 1 94 ? -7.723 -5.611 -5.599 1.00 84.12 94 LEU A C 1
ATOM 758 O O . LEU A 1 94 ? -6.841 -6.423 -5.305 1.00 84.12 94 LEU A O 1
ATOM 762 N N . LEU A 1 95 ? -7.985 -4.528 -4.873 1.00 86.38 95 LEU A N 1
ATOM 763 C CA . LEU A 1 95 ? -7.263 -4.109 -3.681 1.00 86.38 95 LEU A CA 1
ATOM 764 C C . LEU A 1 95 ? -8.155 -4.267 -2.443 1.00 86.38 95 LEU A C 1
ATOM 766 O O . LEU A 1 95 ? -9.221 -3.660 -2.349 1.00 86.38 95 LEU A O 1
ATOM 770 N N . THR A 1 96 ? -7.713 -5.066 -1.470 1.00 87.88 96 THR A N 1
ATOM 771 C CA . THR A 1 96 ? -8.398 -5.221 -0.177 1.00 87.88 96 THR A CA 1
ATOM 772 C C . THR A 1 96 ? -7.628 -4.495 0.912 1.00 87.88 96 THR A C 1
ATOM 774 O O . THR A 1 96 ? -6.462 -4.796 1.165 1.00 87.88 96 THR A O 1
ATOM 777 N N . ILE A 1 97 ? -8.301 -3.572 1.596 1.00 88.50 97 ILE A N 1
ATOM 778 C CA . ILE A 1 97 ? -7.708 -2.717 2.624 1.00 88.50 97 ILE A CA 1
ATOM 779 C C . ILE A 1 97 ? -8.491 -2.764 3.931 1.00 88.50 97 ILE A C 1
ATOM 781 O O . ILE A 1 97 ? -9.705 -2.972 3.954 1.00 88.50 97 ILE A O 1
ATOM 785 N N . LYS A 1 98 ? -7.793 -2.502 5.033 1.00 84.88 98 LYS A N 1
ATOM 786 C CA . LYS A 1 98 ? -8.367 -2.343 6.368 1.00 84.88 98 LYS A CA 1
ATOM 787 C C . LYS A 1 98 ? -7.847 -1.059 6.992 1.00 84.88 98 LYS A C 1
ATOM 789 O O . LYS A 1 98 ? -6.646 -0.827 7.024 1.00 84.88 98 LYS A O 1
ATOM 794 N N . ARG A 1 99 ? -8.744 -0.235 7.533 1.00 83.06 99 ARG A N 1
ATOM 795 C CA . ARG A 1 99 ? -8.351 0.977 8.264 1.00 83.06 99 ARG A CA 1
ATOM 796 C C . ARG A 1 99 ? -7.504 0.609 9.485 1.00 83.06 99 ARG A C 1
ATOM 798 O O . ARG A 1 99 ? -7.876 -0.303 10.229 1.00 83.06 99 ARG A O 1
ATOM 805 N N . VAL A 1 100 ? -6.401 1.323 9.697 1.00 84.12 100 VAL A N 1
ATOM 806 C CA . VAL A 1 100 ? -5.611 1.213 10.929 1.00 84.12 100 VAL A CA 1
ATOM 807 C C . VAL A 1 100 ? -6.470 1.717 12.094 1.00 84.12 100 VAL A C 1
ATOM 809 O O . VAL A 1 100 ? -7.065 2.790 12.016 1.00 84.12 100 VAL A O 1
ATOM 812 N N . GLU A 1 101 ? -6.603 0.917 13.154 1.00 70.81 101 GLU A N 1
ATOM 813 C CA . GLU A 1 101 ? -7.422 1.284 14.314 1.00 70.81 101 GLU A CA 1
ATOM 814 C C . GLU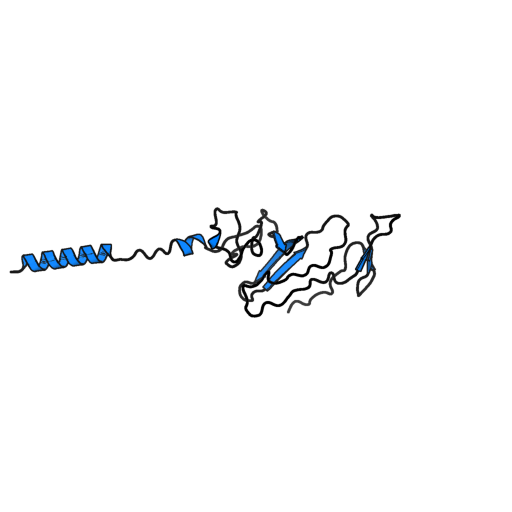 A 1 101 ? -6.806 2.504 15.022 1.00 70.81 101 GLU A C 1
ATOM 816 O O . GLU A 1 101 ? -5.704 2.430 15.560 1.00 70.81 101 GLU A O 1
ATOM 821 N N . LEU A 1 102 ? -7.517 3.638 15.015 1.00 63.81 102 LEU A N 1
ATOM 822 C CA . LEU A 1 102 ? -7.177 4.810 15.823 1.00 63.81 102 LEU A CA 1
ATOM 823 C C . LEU A 1 102 ? -7.790 4.641 17.216 1.00 63.81 102 LEU A C 1
ATOM 825 O O . LEU A 1 102 ? -8.970 4.309 17.337 1.00 63.81 102 LEU A O 1
ATOM 829 N N . ASN A 1 103 ? -7.002 4.878 18.266 1.00 58.47 103 ASN A N 1
ATOM 830 C CA . ASN A 1 103 ? -7.437 4.744 19.657 1.00 58.47 103 ASN A CA 1
ATOM 831 C C . ASN A 1 103 ? -8.797 5.431 19.904 1.00 58.47 103 ASN A C 1
ATOM 833 O O . ASN A 1 103 ? -8.928 6.655 19.841 1.00 58.47 103 ASN A O 1
ATOM 837 N N . SER A 1 104 ? -9.809 4.612 20.211 1.00 53.09 104 SER A N 1
ATOM 838 C CA . SER A 1 104 ? -11.120 4.974 20.782 1.00 53.09 104 SER A CA 1
ATOM 839 C C . SER A 1 104 ? -11.984 6.019 20.058 1.00 53.09 104 SER A C 1
ATOM 841 O O . SER A 1 104 ? -13.002 6.423 20.611 1.00 53.09 104 SER A O 1
ATOM 843 N N . THR A 1 105 ? -11.656 6.438 18.836 1.00 54.88 105 THR A N 1
ATOM 844 C CA . THR A 1 105 ? -12.489 7.399 18.088 1.00 54.88 105 THR A CA 1
ATOM 845 C C . THR A 1 105 ? -13.149 6.698 16.921 1.00 54.88 105 THR A C 1
ATOM 847 O O . THR A 1 105 ? -12.474 5.992 16.169 1.00 54.88 105 THR A O 1
ATOM 850 N N . CYS A 1 106 ? -14.465 6.869 16.754 1.00 58.09 106 CYS A N 1
ATOM 851 C CA . CYS A 1 106 ? -15.106 6.201 15.637 1.00 58.09 106 CYS A CA 1
ATOM 852 C C . CYS A 1 106 ? -14.652 6.772 14.294 1.00 58.09 106 CYS A C 1
ATOM 854 O O . CYS A 1 106 ? -14.606 7.992 14.122 1.00 58.09 106 CYS A O 1
ATOM 856 N N . PRO A 1 107 ? -14.300 5.893 13.341 1.00 60.12 107 PRO A N 1
ATOM 857 C CA . PRO A 1 107 ? -13.760 6.314 12.068 1.00 60.12 107 PRO A CA 1
ATOM 858 C C . PRO A 1 107 ? -14.753 7.215 11.333 1.00 60.12 107 PRO A C 1
ATOM 860 O O . PRO A 1 107 ? -15.860 6.789 11.005 1.00 60.12 107 PRO A O 1
ATOM 863 N N . HIS A 1 108 ? -14.348 8.452 11.040 1.00 63.19 108 HIS A N 1
ATOM 864 C CA . HIS A 1 108 ? -15.132 9.342 10.187 1.00 63.19 108 HIS A CA 1
ATOM 865 C C . HIS A 1 108 ? -15.271 8.758 8.777 1.00 63.19 108 HIS A C 1
ATOM 867 O O . HIS A 1 108 ? -14.389 8.027 8.295 1.00 63.19 108 HIS A O 1
ATOM 873 N N . GLN A 1 109 ? -16.386 9.095 8.123 1.00 65.25 109 GLN A N 1
ATOM 874 C CA . GLN A 1 109 ? -16.573 8.822 6.702 1.00 65.25 109 GLN A CA 1
ATOM 875 C C . GLN A 1 109 ? -15.398 9.408 5.922 1.00 65.25 109 GLN A C 1
ATOM 877 O O . GLN A 1 109 ? -14.934 10.511 6.212 1.00 65.25 109 GLN A O 1
ATOM 882 N N . ILE A 1 110 ? -14.905 8.640 4.956 1.00 68.06 110 ILE A N 1
ATOM 883 C CA . ILE A 1 110 ? -13.894 9.108 4.016 1.00 68.06 110 ILE A CA 1
ATOM 884 C C . ILE A 1 110 ? -14.539 9.098 2.651 1.00 68.06 110 ILE A C 1
ATOM 886 O O . ILE A 1 110 ? -15.077 8.073 2.226 1.00 68.06 110 ILE A O 1
ATOM 890 N N . LEU A 1 111 ? -14.450 10.240 1.989 1.00 71.44 111 LEU A N 1
ATOM 891 C CA . LEU A 1 111 ? -14.704 10.343 0.572 1.00 71.44 111 LEU A CA 1
ATOM 892 C C . LEU A 1 111 ? -13.361 10.212 -0.145 1.00 71.44 111 LEU A C 1
ATOM 894 O O . LEU A 1 111 ? -12.476 11.049 0.041 1.00 71.44 111 LEU A O 1
ATOM 898 N N . ILE A 1 112 ? -13.199 9.146 -0.924 1.00 70.00 112 ILE A N 1
ATOM 899 C CA . ILE A 1 112 ? -12.034 8.975 -1.788 1.00 70.00 112 ILE A CA 1
ATOM 900 C C . ILE A 1 112 ? -12.439 9.468 -3.176 1.00 70.00 112 ILE A C 1
ATOM 902 O O . ILE A 1 112 ? -13.147 8.770 -3.899 1.00 70.00 112 ILE A O 1
ATOM 906 N N . THR A 1 113 ? -12.009 10.679 -3.531 1.00 67.88 113 THR A N 1
ATOM 907 C CA . THR A 1 113 ? -12.219 11.256 -4.867 1.00 67.88 113 THR A CA 1
ATOM 908 C C . THR A 1 113 ? -10.932 11.230 -5.671 1.00 67.88 113 THR A C 1
ATOM 910 O O . THR A 1 113 ? -9.904 11.689 -5.173 1.00 67.88 113 THR A O 1
ATOM 913 N N . ASN A 1 114 ? -10.991 10.757 -6.916 1.00 65.31 114 ASN A N 1
ATOM 914 C CA . ASN A 1 114 ? -9.910 10.839 -7.913 1.00 65.31 114 ASN A CA 1
ATOM 915 C C . ASN A 1 114 ? -8.544 10.261 -7.481 1.00 65.31 114 ASN A C 1
ATOM 917 O O . ASN A 1 114 ? -7.542 10.485 -8.152 1.00 65.31 114 ASN A O 1
ATOM 921 N N . LEU A 1 115 ? -8.479 9.516 -6.374 1.00 67.00 115 LEU A N 1
ATOM 922 C CA . LEU A 1 115 ? -7.231 8.937 -5.874 1.00 67.00 115 LEU A CA 1
ATOM 923 C C . LEU A 1 115 ? -6.764 7.769 -6.750 1.00 67.00 115 LEU A C 1
ATOM 925 O O . LEU A 1 115 ? -5.567 7.554 -6.909 1.00 67.00 115 LEU A O 1
ATOM 929 N N . PHE A 1 116 ? -7.718 7.073 -7.375 1.00 70.62 116 PHE A N 1
ATOM 930 C CA . PHE A 1 116 ? -7.479 5.949 -8.271 1.00 70.62 116 PHE A CA 1
ATOM 931 C C . PHE A 1 116 ? -7.720 6.305 -9.746 1.00 70.62 116 PHE A C 1
ATOM 933 O O . PHE A 1 116 ? -8.303 5.527 -10.490 1.00 70.62 116 PHE A O 1
ATOM 940 N N . ASN A 1 117 ? -7.261 7.478 -10.198 1.00 65.19 117 ASN A N 1
ATOM 941 C CA . ASN A 1 117 ? -7.468 7.967 -11.575 1.00 65.19 117 ASN A CA 1
ATOM 942 C C . ASN A 1 117 ? -6.674 7.199 -12.662 1.00 65.19 117 ASN A C 1
ATOM 944 O O . ASN A 1 117 ? -6.478 7.691 -13.767 1.00 65.19 117 ASN A O 1
ATOM 948 N N . TYR A 1 118 ? -6.168 6.009 -12.334 1.00 61.28 118 TYR A N 1
ATOM 949 C CA . TYR A 1 118 ? -5.486 5.128 -13.281 1.00 61.28 118 TYR A CA 1
ATOM 950 C C . TYR A 1 118 ? -6.481 4.351 -14.164 1.00 61.28 118 TYR A C 1
ATOM 952 O O . TYR A 1 118 ? -6.105 3.835 -15.210 1.00 61.28 118 TYR A O 1
ATOM 960 N N . SER A 1 119 ? -7.757 4.289 -13.765 1.00 63.34 119 SER A N 1
ATOM 961 C CA . SER A 1 119 ? -8.824 3.643 -14.528 1.00 63.34 119 SER A CA 1
ATOM 962 C C . SER A 1 119 ? -9.825 4.683 -15.031 1.00 63.34 119 SER A C 1
ATOM 964 O O . SER A 1 119 ? -10.356 5.461 -14.241 1.00 63.34 119 SER A O 1
ATOM 966 N N . GLU A 1 120 ? -10.134 4.665 -16.331 1.00 58.19 120 GLU A N 1
ATOM 967 C CA . GLU A 1 120 ? -11.177 5.513 -16.937 1.00 58.19 120 GLU A CA 1
ATOM 968 C C . GLU A 1 120 ? -12.577 5.247 -16.346 1.00 58.19 120 GLU A C 1
ATOM 970 O O . GLU A 1 120 ? -13.478 6.072 -16.479 1.00 58.19 120 GLU A O 1
ATOM 975 N N . THR A 1 121 ? -12.755 4.116 -15.651 1.00 60.28 121 THR A N 1
ATOM 976 C CA . THR A 1 121 ? -13.983 3.736 -14.938 1.00 60.28 121 THR A CA 1
ATOM 977 C C . THR A 1 121 ? -13.904 3.974 -13.426 1.00 60.28 121 THR A C 1
ATOM 979 O O . THR A 1 121 ? -14.714 3.428 -12.679 1.00 60.28 121 THR A O 1
ATOM 982 N N . ALA A 1 122 ? -12.915 4.725 -12.934 1.00 62.62 122 ALA A N 1
ATOM 983 C CA . ALA A 1 122 ? -12.772 4.972 -11.504 1.00 62.62 122 ALA A CA 1
ATOM 984 C C . ALA A 1 122 ? -13.941 5.816 -10.963 1.00 62.62 122 ALA A C 1
ATOM 986 O O . ALA A 1 122 ? -14.074 7.000 -11.268 1.00 62.62 122 ALA A O 1
ATOM 987 N N . GLU A 1 123 ? -14.778 5.209 -10.122 1.00 63.34 123 GLU A N 1
ATOM 988 C CA . GLU A 1 123 ? -15.861 5.893 -9.413 1.00 63.34 123 GLU A CA 1
ATOM 989 C C . GLU A 1 123 ? -15.413 6.391 -8.030 1.00 63.34 123 GLU A C 1
ATOM 991 O O . GLU A 1 123 ? -14.459 5.890 -7.428 1.00 63.34 123 GLU A O 1
ATOM 996 N N . ASN A 1 124 ? -16.133 7.379 -7.487 1.00 63.03 124 ASN A N 1
ATOM 997 C CA . ASN A 1 124 ? -15.924 7.829 -6.113 1.00 63.03 124 ASN A CA 1
ATOM 998 C C . ASN A 1 124 ? -16.278 6.706 -5.134 1.00 63.03 124 ASN A C 1
ATOM 1000 O O . ASN A 1 124 ? -17.428 6.272 -5.058 1.00 63.03 124 ASN A O 1
ATOM 1004 N N . ILE A 1 125 ? -15.306 6.289 -4.325 1.00 66.12 125 ILE A N 1
ATOM 1005 C CA . ILE A 1 125 ? -15.513 5.245 -3.323 1.00 66.12 125 ILE A CA 1
ATOM 1006 C C . ILE A 1 125 ? -15.871 5.910 -1.991 1.00 66.12 125 ILE A C 1
ATOM 1008 O O . ILE A 1 125 ? -15.082 6.671 -1.420 1.00 66.12 125 ILE A O 1
ATOM 1012 N N . ILE A 1 126 ? -17.057 5.591 -1.468 1.00 64.62 126 ILE A N 1
ATOM 1013 C CA . ILE A 1 126 ? -17.477 5.968 -0.114 1.00 64.62 126 ILE A CA 1
ATOM 1014 C C . ILE A 1 126 ? -17.317 4.750 0.793 1.00 64.62 126 ILE A C 1
ATOM 1016 O O . ILE A 1 126 ? -18.068 3.778 0.697 1.00 64.62 126 ILE A O 1
ATOM 1020 N N . LEU A 1 127 ? -16.351 4.801 1.714 1.00 66.62 127 LEU A N 1
ATOM 1021 C CA . LEU A 1 127 ? -16.218 3.756 2.728 1.00 66.62 127 LEU A CA 1
ATOM 1022 C C . LEU A 1 127 ? -17.200 4.006 3.875 1.00 66.62 127 LEU A C 1
ATOM 1024 O O . LEU A 1 127 ? -16.977 4.858 4.740 1.00 66.62 127 LEU A O 1
ATOM 1028 N N . HIS A 1 128 ? -18.265 3.209 3.910 1.00 62.47 128 HIS A N 1
ATOM 1029 C CA . HIS A 1 128 ? -19.176 3.144 5.045 1.00 62.47 128 HIS A CA 1
ATOM 1030 C C . HIS A 1 128 ? -18.653 2.157 6.095 1.00 62.47 128 HIS A C 1
ATOM 1032 O O . HIS A 1 128 ? -18.381 0.999 5.800 1.00 62.47 128 HIS A O 1
ATOM 1038 N N . SER A 1 129 ? -18.584 2.587 7.354 1.00 60.84 129 SER A N 1
ATOM 1039 C CA . SER A 1 129 ? -18.219 1.750 8.509 1.00 60.84 129 SER A CA 1
ATOM 1040 C C . SER A 1 129 ? -19.258 0.668 8.857 1.00 60.84 129 SER A C 1
ATOM 1042 O O . SER A 1 129 ? -19.056 -0.092 9.803 1.00 60.84 129 SER A O 1
ATOM 1044 N N . GLY A 1 130 ? -20.387 0.610 8.140 1.00 63.06 130 GLY A N 1
ATOM 1045 C CA . GLY A 1 130 ? -21.483 -0.330 8.400 1.00 63.06 130 GLY A CA 1
ATOM 1046 C C . GLY A 1 130 ? -22.337 -0.005 9.636 1.00 63.06 130 GLY A C 1
ATOM 1047 O O . GLY A 1 130 ? -23.229 -0.785 9.970 1.00 63.06 130 GLY A O 1
ATOM 1048 N N . GLY A 1 131 ? -22.103 1.130 10.308 1.00 69.50 131 GLY A N 1
ATOM 1049 C CA . GLY A 1 131 ? -22.850 1.541 11.500 1.00 69.50 131 GLY A CA 1
ATOM 1050 C C . GLY A 1 131 ? -22.508 2.946 12.007 1.00 69.50 131 GLY A C 1
ATOM 1051 O O . GLY A 1 131 ? -21.676 3.649 11.431 1.00 69.50 131 GLY A O 1
ATOM 1052 N N . ARG A 1 132 ? -23.161 3.360 13.098 1.00 70.56 132 ARG A N 1
ATOM 1053 C CA . ARG A 1 132 ? -22.870 4.606 13.834 1.00 70.56 132 ARG A CA 1
ATOM 1054 C C . ARG A 1 132 ? -22.270 4.263 15.182 1.00 70.56 132 ARG A C 1
ATOM 1056 O O . ARG A 1 132 ? -22.773 3.365 15.840 1.00 70.56 132 ARG A O 1
ATOM 1063 N N . CYS A 1 133 ? -21.274 5.002 15.640 1.00 72.38 133 CYS A N 1
ATOM 1064 C CA . CYS A 1 133 ? -20.786 4.836 17.001 1.00 72.38 133 CYS A CA 1
ATOM 1065 C C . CYS A 1 133 ? -20.636 6.156 17.721 1.00 72.38 133 CYS A C 1
ATOM 1067 O O . CYS A 1 133 ? -20.460 7.202 17.102 1.00 72.38 133 CYS A O 1
ATOM 1069 N N . GLY A 1 134 ? -20.700 6.065 19.040 1.00 68.62 134 GLY A N 1
ATOM 1070 C CA . GLY A 1 134 ? -20.498 7.182 19.937 1.00 68.62 134 GLY A CA 1
ATOM 1071 C C . GLY A 1 134 ? -20.094 6.690 21.316 1.00 68.62 134 GLY A C 1
ATOM 1072 O O . GLY A 1 134 ? -20.104 5.490 21.606 1.00 68.62 134 GLY A O 1
ATOM 1073 N N . SER A 1 135 ? -19.737 7.642 22.158 1.00 67.81 135 SER A N 1
ATOM 1074 C CA . SER A 1 135 ? -19.481 7.449 23.578 1.00 67.81 135 SER A CA 1
ATOM 1075 C C . SER A 1 135 ? -20.372 8.401 24.373 1.00 67.81 135 SER A C 1
ATOM 1077 O O . SER A 1 135 ? -20.916 9.366 23.836 1.00 67.81 135 SER A O 1
ATOM 1079 N N . ASN A 1 136 ? -20.576 8.093 25.651 1.00 69.00 136 ASN A N 1
ATOM 1080 C CA . ASN A 1 136 ? -21.251 9.001 26.570 1.00 69.00 136 ASN A CA 1
ATOM 1081 C C . ASN A 1 136 ? -20.224 10.009 27.109 1.00 69.00 136 ASN A C 1
ATOM 1083 O O . ASN A 1 136 ? -19.109 9.604 27.439 1.00 69.00 136 ASN A O 1
ATOM 1087 N N . GLU A 1 137 ? -20.594 11.282 27.261 1.00 67.06 137 GLU A N 1
ATOM 1088 C CA . GLU A 1 137 ? -19.710 12.312 27.828 1.00 67.06 137 GLU A CA 1
ATOM 1089 C C . GLU A 1 137 ? -19.198 11.951 29.228 1.00 67.06 137 GLU A C 1
ATOM 1091 O O . GLU A 1 137 ? -18.062 12.260 29.576 1.00 67.06 137 GLU A O 1
ATOM 1096 N N . SER A 1 138 ? -19.997 11.229 30.019 1.00 75.81 138 SER A N 1
ATOM 1097 C CA . SER A 1 138 ? -19.596 10.781 31.360 1.00 75.81 138 SER A CA 1
ATOM 1098 C C . SER A 1 138 ? -18.641 9.579 31.349 1.00 75.81 138 SER A C 1
ATOM 1100 O O . SER A 1 138 ? -17.963 9.326 32.342 1.00 75.81 138 SER A O 1
ATOM 1102 N N . LEU A 1 139 ? -18.597 8.811 30.253 1.00 64.62 139 LEU A N 1
ATOM 1103 C CA . LEU A 1 139 ? -17.757 7.619 30.094 1.00 64.62 139 LEU A CA 1
ATOM 1104 C C . LEU A 1 139 ? -17.214 7.540 28.649 1.00 64.62 139 LEU A C 1
ATOM 1106 O O . LEU A 1 139 ? -17.656 6.703 27.854 1.00 64.62 139 LEU A O 1
ATOM 1110 N N . PRO A 1 140 ? -16.230 8.386 28.290 1.00 61.75 140 PRO A N 1
ATOM 1111 C CA . PRO A 1 140 ? -15.687 8.440 26.931 1.00 61.75 140 PRO A CA 1
ATOM 1112 C C . PRO A 1 140 ? -15.062 7.109 26.478 1.00 61.75 140 PRO A C 1
ATOM 1114 O O . PRO A 1 140 ? -15.079 6.787 25.293 1.00 61.75 140 PRO A O 1
ATOM 1117 N N . SER A 1 141 ? -14.593 6.285 27.421 1.00 60.25 141 SER A N 1
ATOM 1118 C CA . SER A 1 141 ? -14.027 4.951 27.171 1.00 60.25 141 SER A CA 1
ATOM 1119 C C . SER A 1 141 ? -15.073 3.878 26.817 1.00 60.25 141 SER A C 1
ATOM 1121 O O . SER A 1 141 ? -14.712 2.782 26.385 1.00 60.25 141 SER A O 1
ATOM 1123 N N . ALA A 1 142 ? -16.370 4.147 27.012 1.00 67.31 142 ALA A N 1
ATOM 1124 C CA . ALA A 1 142 ? -17.461 3.219 26.713 1.00 67.31 142 ALA A CA 1
ATOM 1125 C C . ALA A 1 142 ? -18.014 3.447 25.297 1.00 67.31 142 ALA A C 1
ATOM 1127 O O . ALA A 1 142 ? -19.160 3.856 25.116 1.00 67.31 142 ALA A O 1
ATOM 1128 N N . LEU A 1 143 ? -17.189 3.189 24.281 1.00 70.62 143 LEU A N 1
ATOM 1129 C CA . LEU A 1 143 ? -17.596 3.334 22.885 1.00 70.62 143 LEU A CA 1
ATOM 1130 C C . LEU A 1 143 ? -18.556 2.206 22.462 1.00 70.62 143 LEU A C 1
ATOM 1132 O O . LEU A 1 143 ? -18.216 1.017 22.536 1.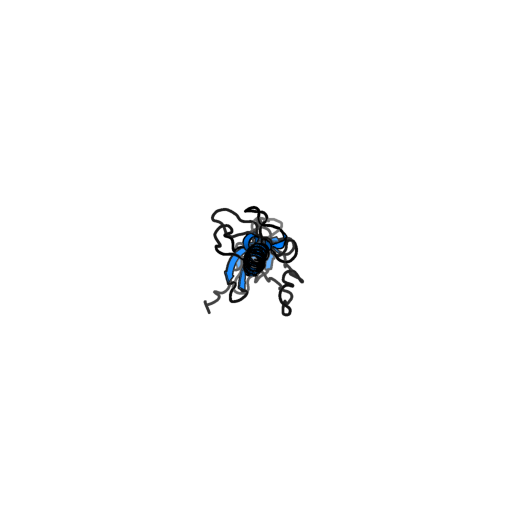00 70.62 143 LEU A O 1
ATOM 1136 N N . LEU A 1 144 ? -19.749 2.590 22.001 1.00 75.38 144 LEU A N 1
ATOM 1137 C CA . LEU A 1 144 ? -20.797 1.687 21.523 1.00 75.38 144 LEU A CA 1
ATOM 1138 C C . LEU A 1 144 ? -21.068 1.932 20.035 1.00 75.38 144 LEU A C 1
ATOM 1140 O O . LEU A 1 144 ? -21.280 3.071 19.615 1.00 75.38 144 LEU A O 1
ATOM 1144 N N . CYS A 1 145 ? -21.097 0.856 19.251 1.00 74.88 145 CYS A N 1
ATOM 1145 C CA . CYS A 1 145 ? -21.400 0.874 17.823 1.00 74.88 145 CYS A CA 1
ATOM 1146 C C . CYS A 1 145 ? -22.800 0.316 17.577 1.00 74.88 145 CYS A C 1
ATOM 1148 O O . CYS A 1 145 ? -23.053 -0.852 17.844 1.00 74.88 145 CYS A O 1
ATOM 1150 N N . TYR A 1 146 ? -23.696 1.128 17.028 1.00 74.69 146 TYR A N 1
ATOM 1151 C CA . TYR A 1 146 ? -24.979 0.715 16.477 1.00 74.69 146 TYR A CA 1
ATOM 1152 C C . TYR A 1 146 ? -24.783 0.207 15.051 1.00 74.69 146 TYR A C 1
ATOM 1154 O O . TYR A 1 146 ? -24.580 0.987 14.114 1.00 74.69 146 TYR A O 1
ATOM 1162 N N . CYS A 1 147 ? -24.836 -1.112 14.908 1.00 73.12 147 CYS A N 1
ATOM 1163 C CA . CYS A 1 147 ? -24.673 -1.821 13.647 1.00 73.12 147 CYS A CA 1
ATOM 1164 C C . CYS A 1 147 ? -26.024 -2.346 13.156 1.00 73.12 147 CYS A C 1
ATOM 1166 O O . CYS A 1 147 ? -27.010 -2.346 13.895 1.00 73.12 147 CYS A O 1
ATOM 1168 N N . ARG A 1 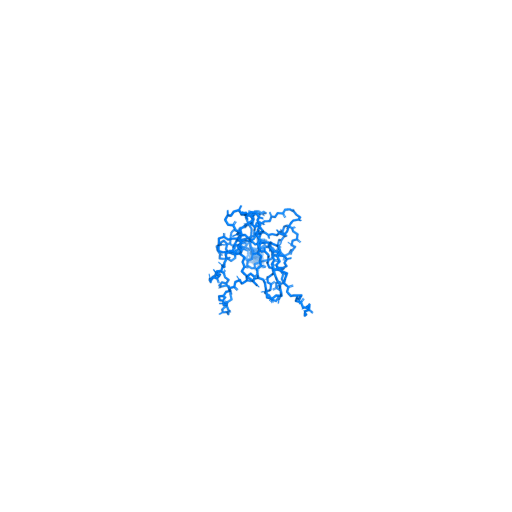148 ? -26.083 -2.781 11.893 1.00 70.56 148 ARG A N 1
ATOM 1169 C CA . ARG A 1 148 ? -27.326 -3.271 11.274 1.00 70.56 148 ARG A CA 1
ATOM 1170 C C . ARG A 1 148 ? -27.872 -4.539 11.939 1.00 70.56 148 ARG A C 1
ATOM 1172 O O . ARG A 1 148 ? -29.075 -4.765 11.901 1.00 70.56 148 ARG A O 1
ATOM 1179 N N . ASP A 1 149 ? -26.995 -5.357 12.508 1.00 78.38 149 ASP A N 1
ATOM 1180 C CA . ASP A 1 149 ? -27.342 -6.582 13.221 1.00 78.38 149 ASP A CA 1
ATOM 1181 C C . ASP A 1 149 ? -27.683 -6.306 14.693 1.00 78.38 149 ASP A C 1
ATOM 1183 O O . ASP A 1 149 ? -28.783 -6.628 15.139 1.00 78.38 149 ASP A O 1
ATOM 1187 N N . ARG A 1 150 ? -26.762 -5.699 15.454 1.00 73.38 150 ARG A N 1
ATOM 1188 C CA . ARG A 1 150 ? -26.946 -5.363 16.875 1.00 73.38 150 ARG A CA 1
ATOM 1189 C C . ARG A 1 150 ? -25.936 -4.317 17.359 1.00 73.38 150 ARG A C 1
ATOM 1191 O O . ARG A 1 150 ? -24.962 -4.035 16.664 1.00 73.38 150 ARG A O 1
ATOM 1198 N N . PRO A 1 151 ? -26.108 -3.758 18.567 1.00 75.75 151 PRO A N 1
ATOM 1199 C CA . PRO A 1 151 ? -25.055 -2.982 19.199 1.00 75.75 151 PRO A CA 1
ATOM 1200 C C . PRO A 1 151 ? -23.821 -3.851 19.475 1.00 75.75 151 PRO A C 1
ATOM 1202 O O . PRO A 1 151 ? -23.930 -4.921 20.077 1.00 75.75 151 PRO A O 1
ATOM 1205 N N . HIS A 1 152 ? -22.646 -3.383 19.065 1.00 73.31 152 HIS A N 1
ATOM 1206 C CA . HIS A 1 152 ? -21.362 -4.027 19.338 1.00 73.31 152 HIS A CA 1
ATOM 1207 C C . HIS A 1 152 ? -20.429 -3.086 20.093 1.00 73.31 152 HIS A C 1
ATOM 1209 O O . HIS A 1 152 ? -20.503 -1.861 19.975 1.00 73.31 152 HIS A O 1
ATOM 1215 N N . ARG A 1 153 ? -19.505 -3.670 20.857 1.00 69.56 153 ARG A N 1
ATOM 1216 C CA . ARG A 1 153 ? -18.436 -2.921 21.520 1.00 69.56 153 ARG A CA 1
ATOM 1217 C C . ARG A 1 153 ? -17.335 -2.638 20.497 1.00 69.56 153 ARG A C 1
ATOM 1219 O O . ARG A 1 153 ? -16.848 -3.572 19.862 1.00 69.56 153 ARG A O 1
ATOM 1226 N N . LEU A 1 154 ? -16.942 -1.372 20.352 1.00 67.06 154 LEU A N 1
ATOM 1227 C CA . LEU A 1 154 ? -15.837 -0.888 19.500 1.00 67.06 154 LEU A CA 1
ATOM 1228 C C . LEU A 1 154 ? -16.005 -1.005 17.972 1.00 67.06 154 LEU A C 1
ATOM 1230 O O . LEU A 1 154 ? -15.541 -0.115 17.264 1.00 67.06 154 LEU A O 1
ATOM 1234 N N . LYS A 1 155 ? -16.647 -2.049 17.427 1.00 68.88 155 LYS A N 1
ATOM 1235 C CA . LYS A 1 155 ? -16.749 -2.253 15.966 1.00 68.88 155 LYS A CA 1
ATOM 1236 C C . LYS A 1 155 ? -17.994 -3.014 15.534 1.00 68.88 155 LYS A C 1
ATOM 1238 O O . LYS A 1 155 ? -18.440 -3.907 16.241 1.00 68.88 155 LYS A O 1
ATOM 1243 N N . CYS A 1 156 ? -18.476 -2.740 14.325 1.00 68.81 156 CYS A N 1
ATOM 1244 C CA . CYS A 1 156 ? -19.430 -3.618 13.657 1.00 68.81 156 CYS A CA 1
ATOM 1245 C C . CYS A 1 156 ? -18.712 -4.847 13.108 1.00 68.81 156 CYS A C 1
ATOM 1247 O O . CYS A 1 156 ? -17.687 -4.730 12.431 1.00 68.81 156 CYS A O 1
ATOM 1249 N N . GLN A 1 157 ? -19.236 -6.035 13.401 1.00 65.75 157 GLN A N 1
ATOM 1250 C CA . GLN A 1 157 ? -18.819 -7.235 12.687 1.00 65.75 157 GLN A CA 1
ATOM 1251 C C . GLN A 1 157 ? -19.406 -7.145 11.275 1.00 65.75 157 GLN A C 1
ATOM 1253 O O . GLN A 1 157 ? -20.603 -6.914 11.116 1.00 65.75 157 GLN A O 1
ATOM 1258 N N . HIS A 1 158 ? -18.566 -7.251 10.242 1.00 58.88 158 HIS A N 1
ATOM 1259 C CA . HIS A 1 158 ? -19.084 -7.350 8.879 1.00 58.88 158 HIS A CA 1
ATOM 1260 C C . HIS A 1 158 ? -19.879 -8.650 8.754 1.00 58.88 15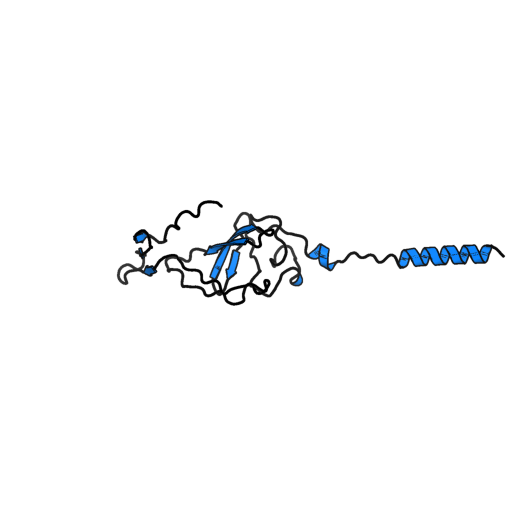8 HIS A C 1
ATOM 1262 O O . HIS A 1 158 ? -19.450 -9.690 9.260 1.00 58.88 158 HIS A O 1
ATOM 1268 N N . ALA A 1 159 ? -21.021 -8.590 8.064 1.00 44.94 159 ALA A N 1
ATOM 1269 C CA . ALA A 1 159 ? -21.653 -9.795 7.551 1.00 44.94 159 ALA A CA 1
ATOM 1270 C C . ALA A 1 159 ? -20.598 -10.551 6.736 1.00 44.94 159 ALA A C 1
ATOM 1272 O O . ALA A 1 159 ? -19.913 -9.949 5.910 1.00 44.94 159 ALA A O 1
ATOM 1273 N N . HIS A 1 160 ? -20.428 -11.836 7.036 1.00 38.28 160 HIS A N 1
ATOM 1274 C CA . HIS A 1 160 ? -19.512 -12.731 6.344 1.00 38.28 160 HIS A CA 1
ATOM 1275 C C . HIS A 1 160 ? -19.703 -12.548 4.833 1.00 38.28 160 HIS A C 1
ATOM 1277 O O . HIS A 1 160 ? -20.760 -12.891 4.309 1.00 38.28 160 HIS A O 1
ATOM 1283 N N . VAL A 1 161 ? -18.722 -11.966 4.139 1.00 39.22 161 VAL A N 1
ATOM 1284 C CA . VAL A 1 161 ? -18.710 -11.989 2.674 1.00 39.22 161 VAL A CA 1
ATOM 1285 C C . VAL A 1 161 ? -18.419 -13.448 2.328 1.00 39.22 161 VAL A C 1
ATOM 1287 O O . VAL A 1 161 ? -17.371 -13.952 2.741 1.00 39.22 161 VAL A O 1
ATOM 1290 N N . PRO A 1 162 ? -19.351 -14.201 1.719 1.00 28.56 162 PRO A N 1
ATOM 1291 C CA . PRO A 1 162 ? -19.006 -15.527 1.240 1.00 28.56 162 PRO A CA 1
ATOM 1292 C C . PRO A 1 162 ? -17.900 -15.348 0.198 1.00 28.56 162 PRO A C 1
ATOM 1294 O O . PRO A 1 162 ? -17.995 -14.467 -0.654 1.00 28.56 162 PRO A O 1
ATOM 1297 N N . ASN A 1 163 ? -16.835 -16.142 0.310 1.00 31.47 163 ASN A N 1
ATOM 1298 C CA . ASN A 1 163 ? -15.835 -16.242 -0.748 1.00 31.47 163 ASN A CA 1
ATOM 1299 C C . ASN A 1 163 ? -16.578 -16.588 -2.050 1.00 31.47 163 ASN A C 1
ATOM 1301 O O . ASN A 1 163 ? -17.234 -17.630 -2.102 1.00 31.47 163 ASN A O 1
ATOM 1305 N N . ILE A 1 164 ? -16.521 -15.692 -3.039 1.00 34.97 164 ILE A N 1
ATOM 1306 C CA . ILE A 1 164 ? -16.942 -15.951 -4.423 1.00 34.97 164 ILE A CA 1
ATOM 1307 C C . ILE A 1 164 ? -15.716 -16.421 -5.196 1.00 34.97 164 ILE A C 1
ATOM 1309 O O . ILE A 1 164 ? -14.677 -15.726 -5.104 1.00 34.97 164 ILE A O 1
#

Sequence (164 aa):
MDAFSSYSIVFLLTIFQLSYAHDDDIHFTSCAPFDCGNLPNISYPFWTDQHNRPSYCGYGNEGYKLKCLQNHPPVMILGSQDFQVLHLNQSRDLLTIKRVELNSTCPHQILITNLFNYSETAENIILHSGGRCGSNESLPSALLCYCRDRPHRLKCQHAHVPNI

pLDDT: mean 73.14, std 14.84, range [28.56, 95.62]

Organism: NCBI:txid47621

Radius of gyration: 26.47 Å; chains: 1; bounding box: 70×29×88 Å

InterPro domains:
  IPR025287 Wall-associated receptor kinase, galacturonan-binding domain [PF13947] (31-98)

Foldseek 3Di:
DPVVVVVVVVVVVVVVVVPPPPPPVVVVVLQFFADAAPRGRDAEQADEPPPVRDPVRHDDPQLRYWDGDHNAFTWGDADHFIWGFPDQDPVVRDTDIDTDDDPLDPDDWDWRPCSPVVDPPDDTDIDDQQFDWADDPVCSVQIWTQHPVGIDGPGDDDDDPPDD

Secondary structure (DSSP, 8-state):
--HHHHHHHHHHHHHHHHSS-----HHHHTT--EEETTEEEE-TT-B-SSTT--GGGSSSGGGGBEE--TTS--EEEETTEEEEEEEEETTTTEEEEEE---TT-PPPPEEE-STTTTSTT-PPEEE--SEEEEEETTEEEEEEEEESS-EEESSPPPP-----